Protein AF-A0A1W2BW85-F1 (afdb_monomer_lite)

Organism: NCBI:txid1122930

Sequence (122 aa):
MIEIHTAAFLSLKRWHIQTEMECIVMSVTLGEKIRTLRIKNGYTQNAVALRLCVSKQAVSKWENDHSYPDIFLLPRLAKLLSITLDDLLSEAGFSEESGSSHTAVSECAEHYGLGGDSHDII

Foldseek 3Di:
DPDPVVVVVVVVVVVVPDPPPVPDPPQQDLLCLLVVLCVVVVHDLVRLCVQLVHDSVVNVCSNVVVDHDDPVSLCVSCVVSVHHSCQSPDSDPDDPDDDDDDDDPDDDDDDDDDDDDDDDDD

Secondary structure (DSSP, 8-state):
--SSHHHHHHHHHHTTS------------HHHHHHHHHHHTT--HHHHHHHHT--HHHHHHHHTTSS---TTTHHHHHHHTTS-HHHHH-SS------------------------------

InterPro domains:
  IPR001387 Cro/C1-type, helix-turn-helix domain [PF01381] (34-88)
  IPR001387 Cro/C1-type, helix-turn-helix domain [PS50943] (34-88)
  IPR001387 Cro/C1-type, helix-turn-helix domain [SM00530] (33-88)
  IPR001387 Cro/C1-type, helix-turn-helix domain [cd00093] (31-88)
  IPR010982 Lambda repressor-like, DNA-binding domain superfamily [G3DSA:1.10.260.40] (23-92)
  IPR010982 Lambda repressor-like, DNA-binding domain superfamily [SSF47413] (26-92)

Structure (mmCIF, N/CA/C/O backbone):
data_AF-A0A1W2BW85-F1
#
_entry.id   AF-A0A1W2BW85-F1
#
loop_
_atom_site.group_PDB
_atom_site.id
_atom_site.type_symbol
_atom_site.label_atom_id
_atom_site.label_alt_id
_atom_site.label_comp_id
_atom_site.label_asym_id
_atom_site.label_entity_id
_atom_site.label_seq_id
_atom_site.pdbx_PDB_ins_code
_atom_site.Cartn_x
_atom_site.Cartn_y
_atom_site.Cartn_z
_atom_site.occupancy
_atom_site.B_iso_or_equiv
_atom_site.auth_seq_id
_atom_site.auth_comp_id
_atom_site.auth_asym_id
_atom_site.auth_atom_id
_atom_site.pdbx_PDB_model_num
ATOM 1 N N . MET A 1 1 ? -12.904 43.374 48.143 1.00 48.44 1 MET A N 1
ATOM 2 C CA . MET A 1 1 ? -13.732 42.323 47.510 1.00 48.44 1 MET A CA 1
ATOM 3 C C . MET A 1 1 ? -13.762 42.589 46.002 1.00 48.44 1 MET A C 1
ATOM 5 O O . MET A 1 1 ? -14.690 43.202 45.512 1.00 48.44 1 MET A O 1
ATOM 9 N N . ILE A 1 2 ? -12.637 42.540 45.280 1.00 45.59 2 ILE A N 1
ATOM 10 C CA . ILE A 1 2 ? -11.995 41.376 44.621 1.00 45.59 2 ILE A CA 1
ATOM 11 C C . ILE A 1 2 ? -12.958 40.446 43.849 1.00 45.59 2 ILE A C 1
ATOM 13 O O . ILE A 1 2 ? -12.792 39.237 43.896 1.00 45.59 2 ILE A O 1
ATOM 17 N N . GLU A 1 3 ? -13.947 40.979 43.124 1.00 55.56 3 GLU A N 1
ATOM 18 C CA . GLU A 1 3 ? -14.714 40.158 42.157 1.00 55.56 3 GLU A CA 1
ATOM 19 C C . GLU A 1 3 ? -14.559 40.575 40.685 1.00 55.56 3 GLU A C 1
ATOM 21 O O . GLU A 1 3 ? -14.903 39.805 39.796 1.00 55.56 3 GLU A O 1
ATOM 26 N N . ILE A 1 4 ? -13.953 41.731 40.384 1.00 51.97 4 ILE A N 1
ATOM 27 C CA . ILE A 1 4 ? -13.816 42.209 38.990 1.00 51.97 4 ILE A CA 1
ATOM 28 C C . ILE A 1 4 ? -12.444 41.885 38.366 1.00 51.97 4 ILE A C 1
ATOM 30 O O . ILE A 1 4 ? -12.289 41.904 37.148 1.00 51.97 4 ILE A O 1
ATOM 34 N N . HIS A 1 5 ? -11.433 41.540 39.174 1.00 47.78 5 HIS A N 1
ATOM 35 C CA . HIS A 1 5 ? -10.077 41.260 38.669 1.00 47.78 5 HIS A CA 1
ATOM 36 C C . HIS A 1 5 ? -9.906 39.821 38.140 1.00 47.78 5 HIS A C 1
ATOM 38 O O . HIS A 1 5 ? -9.006 39.545 37.348 1.00 47.78 5 HIS A O 1
ATOM 44 N N . THR A 1 6 ? -10.780 38.894 38.533 1.00 55.16 6 THR A N 1
ATOM 45 C CA . THR A 1 6 ? -10.730 37.481 38.124 1.00 55.16 6 THR A CA 1
ATOM 46 C C . THR A 1 6 ? -11.308 37.239 36.730 1.00 55.16 6 THR A C 1
ATOM 48 O O . THR A 1 6 ? -10.795 36.381 36.015 1.00 55.16 6 THR A O 1
ATOM 51 N N . ALA A 1 7 ? -12.301 38.016 36.285 1.00 49.62 7 ALA A N 1
ATOM 52 C CA . ALA A 1 7 ? -12.905 37.832 34.960 1.00 49.62 7 ALA A CA 1
ATOM 53 C C . ALA A 1 7 ? -11.943 38.199 33.808 1.00 49.62 7 ALA A C 1
ATOM 55 O O . ALA A 1 7 ? -11.866 37.480 32.812 1.00 49.62 7 ALA A O 1
ATOM 56 N N . ALA A 1 8 ? -11.136 39.255 33.966 1.00 54.53 8 ALA A N 1
ATOM 57 C CA . ALA A 1 8 ? -10.122 39.633 32.975 1.00 54.53 8 ALA A CA 1
ATOM 58 C C . ALA A 1 8 ? -8.943 38.638 32.931 1.00 54.53 8 ALA A C 1
ATOM 60 O O . ALA A 1 8 ? -8.420 38.333 31.859 1.00 54.53 8 ALA A O 1
ATOM 61 N N . PHE A 1 9 ? -8.564 38.067 34.080 1.00 53.78 9 PHE A N 1
ATOM 62 C CA . PHE A 1 9 ? -7.474 37.091 34.176 1.00 53.78 9 PHE A CA 1
ATOM 63 C C . PHE A 1 9 ? -7.864 35.706 33.631 1.00 53.78 9 PHE A C 1
ATOM 65 O O . PHE A 1 9 ? -7.027 35.012 33.056 1.00 53.78 9 PHE A O 1
ATOM 72 N N . LEU A 1 10 ? -9.143 35.325 33.740 1.00 50.19 10 LEU A N 1
ATOM 73 C CA . LEU A 1 10 ? -9.692 34.120 33.107 1.00 50.19 10 LEU A CA 1
ATOM 74 C C . LEU A 1 10 ? -9.865 34.278 31.588 1.00 50.19 10 LEU A C 1
ATOM 76 O O . LEU A 1 10 ? -9.742 33.292 30.867 1.00 50.19 10 LEU A O 1
ATOM 80 N N . SER A 1 11 ? -10.078 35.502 31.092 1.00 52.44 11 SER A N 1
ATOM 81 C CA . SER A 1 11 ? -10.152 35.780 29.650 1.00 52.44 11 SER A CA 1
ATOM 82 C C . SER A 1 11 ? -8.763 35.812 28.994 1.00 52.44 11 SER A C 1
ATOM 84 O O . SER A 1 11 ? -8.565 35.235 27.929 1.00 52.44 11 SER A O 1
ATOM 86 N N . LEU A 1 12 ? -7.751 36.371 29.671 1.00 53.84 12 LEU A N 1
ATOM 87 C CA . LEU A 1 12 ? -6.376 36.415 29.152 1.00 53.84 12 LEU A CA 1
ATOM 88 C C . LEU A 1 12 ? -5.615 35.085 29.298 1.00 53.84 12 LEU A C 1
ATOM 90 O O . LEU A 1 12 ? -4.775 34.776 28.460 1.00 53.84 12 LEU A O 1
ATOM 94 N N . LYS A 1 13 ? -5.936 34.243 30.294 1.00 54.56 13 LYS A N 1
ATOM 95 C CA . LYS A 1 13 ? -5.391 32.871 30.376 1.00 54.56 13 LYS A CA 1
ATOM 96 C C . LYS A 1 13 ? -6.100 31.863 29.471 1.00 54.56 13 LYS A C 1
ATOM 98 O O . LYS A 1 13 ? -5.552 30.790 29.237 1.00 54.56 13 LYS A O 1
ATOM 103 N N . ARG A 1 14 ? -7.276 32.196 28.926 1.00 45.81 14 ARG A N 1
ATOM 104 C CA . ARG A 1 14 ? -7.911 31.399 27.863 1.00 45.81 14 ARG A CA 1
ATOM 105 C C . ARG A 1 14 ? -7.178 31.548 26.524 1.00 45.81 14 ARG A C 1
ATOM 107 O O . ARG A 1 14 ? -7.187 30.614 25.739 1.00 45.81 14 ARG A O 1
ATOM 114 N N . TRP A 1 15 ? -6.485 32.667 26.311 1.00 49.91 15 TRP A N 1
ATOM 115 C CA . TRP A 1 15 ? -5.687 32.947 25.110 1.00 49.91 15 TRP A CA 1
ATOM 116 C C . TRP A 1 15 ? -4.272 32.350 25.117 1.00 49.91 15 TRP A C 1
ATOM 118 O O . TRP A 1 15 ? -3.517 32.571 24.177 1.00 49.91 15 TRP A O 1
ATOM 128 N N . HIS A 1 16 ? -3.895 31.603 26.161 1.00 48.62 16 HIS A N 1
ATOM 129 C CA . HIS A 1 16 ? -2.526 31.101 26.324 1.00 48.62 16 HIS A CA 1
ATOM 130 C C . HIS A 1 16 ? -2.396 29.571 26.312 1.00 48.62 16 HIS A C 1
ATOM 132 O O . HIS A 1 16 ? -1.329 29.052 26.637 1.00 48.62 16 HIS A O 1
ATOM 138 N N . ILE A 1 17 ? -3.458 28.843 25.947 1.00 54.62 17 ILE A N 1
ATOM 139 C CA . ILE A 1 17 ? -3.399 27.395 25.716 1.00 54.62 17 ILE A CA 1
ATOM 140 C C . ILE A 1 17 ? -4.037 27.103 24.356 1.00 54.62 17 ILE A C 1
ATOM 142 O O . ILE A 1 17 ? -5.256 27.090 24.206 1.00 54.62 17 ILE A O 1
ATOM 146 N N . GLN A 1 18 ? -3.133 26.886 23.403 1.00 46.53 18 GLN A N 1
ATOM 147 C CA . GLN A 1 18 ? -3.302 26.376 22.046 1.00 46.53 18 GLN A CA 1
ATOM 148 C C . GLN A 1 18 ? -3.950 27.290 20.994 1.00 46.53 18 GLN A C 1
ATOM 150 O O . GLN A 1 18 ? -4.909 26.946 20.308 1.00 46.53 18 GLN A O 1
ATOM 155 N N . THR A 1 19 ? -3.267 28.407 20.744 1.00 57.91 19 THR A N 1
ATOM 156 C CA . THR A 1 19 ? -2.825 28.721 19.377 1.00 57.91 19 THR A CA 1
ATOM 157 C C . THR A 1 19 ? -2.047 27.520 18.838 1.00 57.91 19 THR A C 1
ATOM 159 O O . THR A 1 19 ? -0.888 27.354 19.185 1.00 57.91 19 THR A O 1
ATOM 162 N N . GLU A 1 20 ? -2.730 26.646 18.101 1.00 59.31 20 GLU A N 1
ATOM 163 C CA . GLU A 1 20 ? -2.200 25.720 17.084 1.00 59.31 20 GLU A CA 1
ATOM 164 C C . GLU A 1 20 ? -3.397 24.944 16.494 1.00 59.31 20 GLU A C 1
ATOM 166 O O . GLU A 1 20 ? -3.445 23.721 16.452 1.00 59.31 20 GLU A O 1
ATOM 171 N N . MET A 1 21 ? -4.409 25.676 16.009 1.00 52.50 21 MET A N 1
ATOM 172 C CA . MET A 1 21 ? -5.349 25.144 15.006 1.00 52.50 21 MET A CA 1
ATOM 173 C C . MET A 1 21 ? -4.731 25.185 13.601 1.00 52.50 21 MET A C 1
ATOM 175 O O . MET A 1 21 ? -5.431 25.314 12.604 1.00 52.50 21 MET A O 1
ATOM 179 N N . GLU A 1 22 ? -3.414 25.029 13.513 1.00 55.47 22 GLU A N 1
ATOM 180 C CA . GLU A 1 22 ? -2.783 24.471 12.329 1.00 55.47 22 GLU A CA 1
ATOM 181 C C . GLU A 1 22 ? -2.645 22.964 12.557 1.00 55.47 22 GLU A C 1
ATOM 183 O O . GLU A 1 22 ? -1.547 22.414 12.602 1.00 55.47 22 GLU A O 1
ATOM 188 N N . CYS A 1 23 ? -3.772 22.257 12.702 1.00 47.66 23 CYS A N 1
ATOM 189 C CA . CYS A 1 23 ? -3.762 20.836 12.375 1.00 47.66 23 CYS A CA 1
ATOM 190 C C . CYS A 1 23 ? -3.590 20.736 10.859 1.00 47.66 23 CYS A C 1
ATOM 192 O O . CYS A 1 23 ? -4.560 20.689 10.111 1.00 47.66 23 CYS A O 1
ATOM 194 N N . ILE A 1 24 ? -2.326 20.814 10.443 1.00 53.69 24 ILE A N 1
ATOM 195 C CA . ILE A 1 24 ? -1.689 20.039 9.388 1.00 53.69 24 ILE A CA 1
ATOM 196 C C . ILE A 1 24 ? -2.718 19.438 8.426 1.00 53.69 24 ILE A C 1
ATOM 198 O O . ILE A 1 24 ? -3.271 18.365 8.668 1.00 53.69 24 ILE A O 1
ATOM 202 N N . VAL A 1 25 ? -2.933 20.109 7.299 1.00 54.88 25 VAL A N 1
ATOM 203 C CA . VAL A 1 25 ? -3.366 19.446 6.068 1.00 54.88 25 VAL A CA 1
ATOM 204 C C . VAL A 1 25 ? -2.280 18.435 5.690 1.00 54.88 25 VAL A C 1
ATOM 206 O O . VAL A 1 25 ? -1.375 18.724 4.915 1.00 54.88 25 VAL A O 1
ATOM 209 N N . MET A 1 26 ? -2.313 17.258 6.315 1.00 57.59 26 MET A N 1
ATOM 210 C CA . MET A 1 26 ? -1.494 16.122 5.918 1.00 57.59 26 MET A CA 1
ATOM 211 C C . MET A 1 26 ? -2.215 15.512 4.723 1.00 57.59 26 MET A C 1
ATOM 213 O O . MET A 1 26 ? -3.225 14.826 4.892 1.00 57.59 26 MET A O 1
ATOM 217 N N . SER A 1 27 ? -1.753 15.814 3.512 1.00 65.81 27 SER A N 1
ATOM 218 C CA . SER A 1 27 ? -2.228 15.108 2.328 1.00 65.81 27 SER A CA 1
ATOM 219 C C . SER A 1 27 ? -1.881 13.628 2.496 1.00 65.81 27 SER A C 1
ATOM 221 O O . SER A 1 27 ? -0.716 13.240 2.581 1.00 65.81 27 SER A O 1
ATOM 223 N N . VAL A 1 28 ? -2.906 12.788 2.633 1.00 84.69 28 VAL A N 1
ATOM 224 C CA . VAL A 1 28 ? -2.720 11.339 2.736 1.00 84.69 28 VAL A CA 1
ATOM 225 C C . VAL A 1 28 ? -2.290 10.840 1.362 1.00 84.69 28 VAL A C 1
ATOM 227 O O . VAL A 1 28 ? -3.022 11.008 0.387 1.00 84.69 28 VAL A O 1
ATOM 230 N N . THR A 1 29 ? -1.105 10.236 1.271 1.00 93.00 29 THR A N 1
ATOM 231 C CA . THR A 1 29 ? -0.629 9.659 0.010 1.00 93.00 29 THR A CA 1
ATOM 232 C C . THR A 1 29 ? -1.457 8.434 -0.369 1.00 93.00 29 THR A C 1
ATOM 234 O O . THR A 1 29 ? -2.072 7.776 0.479 1.00 93.00 29 THR A O 1
ATOM 237 N N . LEU A 1 30 ? -1.453 8.080 -1.656 1.00 93.88 30 LEU A N 1
ATOM 238 C CA . LEU A 1 30 ? -2.098 6.853 -2.118 1.00 93.88 30 LEU A CA 1
ATOM 239 C C . LEU A 1 30 ? -1.520 5.619 -1.405 1.00 93.88 30 LEU A C 1
ATOM 241 O O . LEU A 1 30 ? -2.281 4.730 -1.019 1.00 93.88 30 LEU A O 1
ATOM 245 N N . GLY A 1 31 ? -0.198 5.565 -1.204 1.00 96.06 31 GLY A N 1
ATOM 246 C CA . GLY A 1 31 ? 0.456 4.466 -0.501 1.00 96.06 31 GLY A CA 1
ATOM 247 C C . GLY A 1 31 ? -0.041 4.305 0.930 1.00 96.06 31 GLY A C 1
ATOM 248 O O . GLY A 1 31 ? -0.423 3.198 1.329 1.00 96.06 31 GLY A O 1
ATOM 249 N N . GLU A 1 32 ? -0.139 5.408 1.672 1.00 94.25 32 GLU A N 1
ATOM 250 C CA . GLU A 1 32 ? -0.659 5.402 3.039 1.00 94.25 32 GLU A CA 1
ATOM 251 C C . GLU A 1 32 ? -2.142 5.001 3.081 1.00 94.25 32 GLU A C 1
ATOM 253 O O . GLU A 1 32 ? -2.562 4.226 3.949 1.00 94.25 32 GLU A O 1
ATOM 258 N N . LYS A 1 33 ? -2.937 5.429 2.090 1.00 94.44 33 LYS A N 1
ATOM 259 C CA . LYS A 1 33 ? -4.348 5.032 1.950 1.00 94.44 33 LYS A CA 1
ATOM 260 C C . LYS A 1 33 ? -4.495 3.529 1.711 1.00 94.44 33 LYS A C 1
ATOM 262 O O . LYS A 1 33 ? -5.276 2.870 2.403 1.00 94.44 33 LYS A O 1
ATOM 267 N N . ILE A 1 34 ? -3.704 2.963 0.793 1.00 96.50 34 ILE A N 1
ATOM 268 C CA . ILE A 1 34 ? -3.663 1.517 0.519 1.00 96.50 34 ILE A CA 1
ATOM 269 C C . ILE A 1 34 ? -3.281 0.753 1.788 1.00 96.50 34 ILE A C 1
ATOM 271 O O . ILE A 1 34 ? -3.957 -0.212 2.155 1.00 96.50 34 ILE A O 1
ATOM 275 N N . ARG A 1 35 ? -2.231 1.196 2.489 1.00 97.00 35 ARG A N 1
ATOM 276 C CA . ARG A 1 35 ? -1.755 0.575 3.731 1.00 97.00 35 ARG A CA 1
ATOM 277 C C . ARG A 1 35 ? -2.832 0.576 4.810 1.00 97.00 35 ARG A C 1
ATOM 279 O O . ARG A 1 35 ? -3.110 -0.471 5.400 1.00 97.00 35 ARG A O 1
ATOM 286 N N . THR A 1 36 ? -3.453 1.729 5.034 1.00 95.25 36 THR A N 1
ATOM 287 C CA . THR A 1 36 ? -4.496 1.929 6.046 1.00 95.25 36 THR A CA 1
ATOM 288 C C . THR A 1 36 ? -5.699 1.034 5.775 1.00 95.25 36 THR A C 1
ATOM 290 O O . THR A 1 36 ? -6.117 0.269 6.647 1.00 95.25 36 THR A O 1
ATOM 293 N N . LEU A 1 37 ? -6.215 1.046 4.544 1.00 95.81 37 LEU A N 1
ATOM 294 C CA . LEU A 1 37 ? -7.345 0.205 4.147 1.00 95.81 37 LEU A CA 1
ATOM 295 C C . LEU A 1 37 ? -7.009 -1.284 4.197 1.00 95.81 37 LEU A C 1
ATOM 297 O O . LEU A 1 37 ? -7.849 -2.093 4.595 1.00 95.81 37 LEU A O 1
ATOM 301 N N . ARG A 1 38 ? -5.785 -1.671 3.822 1.00 97.62 38 ARG A N 1
ATOM 302 C CA . ARG A 1 38 ? -5.337 -3.062 3.911 1.00 97.62 38 ARG A CA 1
ATOM 303 C C . ARG A 1 38 ? -5.384 -3.556 5.357 1.00 97.62 38 ARG A C 1
ATOM 305 O O . ARG A 1 38 ? -5.884 -4.653 5.603 1.00 97.62 38 ARG A O 1
ATOM 312 N N . ILE A 1 39 ? -4.868 -2.759 6.295 1.00 96.75 39 ILE A N 1
ATOM 313 C CA . ILE A 1 39 ? -4.862 -3.087 7.727 1.00 96.75 39 ILE A CA 1
ATOM 314 C C . ILE A 1 39 ? -6.291 -3.109 8.280 1.00 96.75 39 ILE A C 1
ATOM 316 O O . ILE A 1 39 ? -6.643 -4.065 8.966 1.00 96.75 39 ILE A O 1
ATOM 320 N N . LYS A 1 40 ? -7.133 -2.127 7.921 1.00 95.38 40 LYS A N 1
ATOM 321 C CA . LYS A 1 40 ? -8.556 -2.075 8.310 1.00 95.38 40 LYS A CA 1
ATOM 322 C C . LYS A 1 40 ? -9.319 -3.333 7.878 1.00 95.38 40 LYS A C 1
ATOM 324 O O . LYS A 1 40 ? -10.143 -3.835 8.631 1.00 95.38 40 LYS A O 1
ATOM 329 N N . ASN A 1 41 ? -9.000 -3.872 6.702 1.00 95.00 41 ASN A N 1
ATOM 330 C CA . ASN A 1 41 ? -9.583 -5.113 6.187 1.00 95.00 41 ASN A CA 1
ATOM 331 C C . ASN A 1 41 ? -8.877 -6.398 6.683 1.00 95.00 41 ASN A C 1
ATOM 333 O O . ASN A 1 41 ? -9.213 -7.494 6.235 1.00 95.00 41 ASN A O 1
ATOM 337 N N . GLY A 1 42 ? -7.882 -6.301 7.573 1.00 96.81 42 GLY A N 1
ATOM 338 C CA . GLY A 1 42 ? -7.188 -7.462 8.145 1.00 96.81 42 GLY A CA 1
ATOM 339 C C . GLY A 1 42 ? -6.279 -8.217 7.168 1.00 96.81 42 GLY A C 1
ATOM 340 O O . GLY A 1 42 ? -5.923 -9.370 7.416 1.00 96.81 42 GLY A O 1
ATOM 341 N N . TYR A 1 43 ? -5.884 -7.604 6.049 1.00 97.75 43 TYR A N 1
ATOM 342 C CA . TYR A 1 43 ? -5.039 -8.261 5.054 1.00 97.75 43 TYR A CA 1
ATOM 343 C C . TYR A 1 43 ? -3.550 -8.064 5.330 1.00 97.75 43 TYR A C 1
ATOM 345 O O . TYR A 1 43 ? -3.083 -6.981 5.684 1.00 97.75 43 TYR A O 1
ATOM 353 N N . THR A 1 44 ? -2.755 -9.101 5.070 1.00 98.38 44 THR A N 1
ATOM 354 C CA . THR A 1 44 ? -1.296 -8.963 4.958 1.00 98.38 44 THR A CA 1
ATOM 355 C C . THR A 1 44 ? -0.918 -8.473 3.558 1.00 98.38 44 THR A C 1
ATOM 357 O O . THR A 1 44 ? -1.665 -8.677 2.600 1.00 98.38 44 THR A O 1
ATOM 360 N N . GLN A 1 45 ? 0.268 -7.875 3.395 1.00 98.44 45 GLN A N 1
ATOM 361 C CA . GLN A 1 45 ? 0.778 -7.505 2.062 1.00 98.44 45 GLN A CA 1
ATOM 362 C C . GLN A 1 45 ? 0.836 -8.713 1.112 1.00 98.44 45 GLN A C 1
ATOM 364 O O . GLN A 1 45 ? 0.545 -8.590 -0.073 1.00 98.44 45 GLN A O 1
ATOM 369 N N . ASN A 1 46 ? 1.165 -9.899 1.640 1.00 98.44 46 ASN A N 1
ATOM 370 C CA . ASN A 1 46 ? 1.190 -11.136 0.860 1.00 98.44 46 ASN A CA 1
ATOM 371 C C . ASN A 1 46 ? -0.215 -11.555 0.400 1.00 98.44 46 ASN A C 1
ATOM 373 O O . ASN A 1 46 ? -0.384 -11.990 -0.733 1.00 98.44 46 ASN A O 1
ATOM 377 N N . ALA A 1 47 ? -1.231 -11.391 1.253 1.00 98.19 4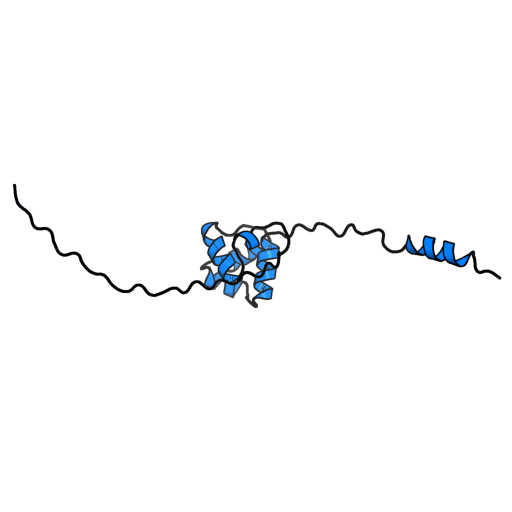7 ALA A N 1
ATOM 378 C CA . ALA A 1 47 ? -2.613 -11.704 0.898 1.00 98.19 47 ALA A CA 1
ATOM 379 C C . ALA A 1 47 ? -3.135 -10.803 -0.234 1.00 98.19 47 ALA A C 1
ATOM 381 O O . ALA A 1 47 ? -3.770 -11.299 -1.163 1.00 98.19 47 ALA A O 1
ATOM 382 N N . VAL A 1 48 ? -2.828 -9.501 -0.194 1.00 98.19 48 VAL A N 1
ATOM 383 C CA . VAL A 1 48 ? -3.162 -8.566 -1.284 1.00 98.19 48 VAL A CA 1
ATOM 384 C C . VAL A 1 48 ? -2.434 -8.945 -2.572 1.00 98.19 48 VAL A C 1
ATOM 386 O O . VAL A 1 48 ? -3.058 -9.025 -3.627 1.00 98.19 48 VAL A O 1
ATOM 389 N N . ALA A 1 49 ? -1.137 -9.244 -2.474 1.00 98.25 49 ALA A N 1
ATOM 390 C CA . ALA A 1 49 ? -0.313 -9.626 -3.614 1.00 98.25 49 ALA A CA 1
ATOM 391 C C . ALA A 1 49 ? -0.865 -10.861 -4.345 1.00 98.25 49 ALA A C 1
ATOM 393 O O . ALA A 1 49 ? -1.025 -10.837 -5.564 1.00 98.25 49 ALA A O 1
ATOM 394 N N . LEU A 1 50 ? -1.246 -11.899 -3.592 1.00 98.00 50 LEU A N 1
ATOM 395 C CA . LEU A 1 50 ? -1.844 -13.119 -4.140 1.00 98.00 50 LEU A CA 1
ATOM 396 C C . LEU A 1 50 ? -3.176 -12.852 -4.851 1.00 98.00 50 LEU A C 1
ATOM 398 O O . LEU A 1 50 ? -3.409 -13.386 -5.930 1.00 98.00 50 LEU A O 1
ATOM 402 N N . ARG A 1 51 ? -4.041 -12.006 -4.280 1.00 97.38 51 ARG A N 1
ATOM 403 C CA . ARG A 1 51 ? -5.361 -11.699 -4.862 1.00 97.38 51 ARG A CA 1
ATOM 404 C C . ARG A 1 51 ? -5.290 -10.828 -6.113 1.00 97.38 51 ARG A C 1
ATOM 406 O O . ARG A 1 51 ? -6.184 -10.901 -6.949 1.00 97.38 51 ARG A O 1
ATOM 413 N N . LEU A 1 52 ? -4.251 -10.004 -6.232 1.00 97.31 52 LEU A N 1
ATOM 414 C CA . LEU A 1 52 ? -4.027 -9.133 -7.389 1.00 97.31 52 LEU A CA 1
ATOM 415 C C . LEU A 1 52 ? -3.034 -9.718 -8.402 1.00 97.31 52 LEU A C 1
ATOM 417 O O . LEU A 1 52 ? -2.750 -9.064 -9.401 1.00 97.31 52 LEU A O 1
ATOM 421 N N . CYS A 1 53 ? -2.534 -10.937 -8.172 1.00 97.38 53 CYS A N 1
ATOM 422 C CA . CYS A 1 53 ? -1.533 -11.603 -9.008 1.00 97.38 53 CYS A CA 1
ATOM 423 C C . CYS A 1 53 ? -0.261 -10.759 -9.219 1.00 97.38 53 CYS A C 1
ATOM 425 O O . CYS A 1 53 ? 0.283 -10.694 -10.320 1.00 97.38 53 CYS A O 1
ATOM 427 N N . VAL A 1 54 ? 0.222 -10.116 -8.154 1.00 97.94 54 VAL A N 1
ATOM 428 C CA . VAL A 1 54 ? 1.464 -9.326 -8.148 1.00 97.94 54 VAL A CA 1
ATOM 429 C C . VAL A 1 54 ? 2.440 -9.854 -7.101 1.00 97.94 54 VAL A C 1
ATOM 431 O O . VAL A 1 54 ? 2.099 -10.690 -6.267 1.00 97.94 54 VAL A O 1
ATOM 434 N N . SER A 1 55 ? 3.679 -9.361 -7.108 1.00 98.44 55 SER A N 1
ATOM 435 C CA . SER A 1 55 ? 4.640 -9.701 -6.059 1.00 98.44 55 SER A CA 1
ATOM 436 C C . SER A 1 55 ? 4.340 -8.944 -4.757 1.00 98.44 55 SER A C 1
ATOM 438 O O . SER A 1 55 ? 3.909 -7.790 -4.768 1.00 98.44 55 SER A O 1
ATOM 440 N N . LYS A 1 56 ? 4.649 -9.550 -3.602 1.00 98.25 56 LYS A N 1
ATOM 441 C CA . LYS A 1 56 ? 4.597 -8.861 -2.295 1.00 98.25 56 LYS A CA 1
ATOM 442 C C . LYS A 1 56 ? 5.442 -7.580 -2.289 1.00 98.25 56 LYS A C 1
ATOM 444 O O . LYS A 1 56 ? 5.081 -6.598 -1.646 1.00 98.25 56 LYS A O 1
ATOM 449 N N . GLN A 1 57 ? 6.565 -7.586 -3.011 1.00 98.25 57 GLN A N 1
ATOM 450 C CA . GLN A 1 57 ? 7.439 -6.423 -3.134 1.00 98.25 57 GLN A CA 1
ATOM 451 C C . GLN A 1 57 ? 6.751 -5.263 -3.865 1.00 98.25 57 GLN A C 1
ATOM 453 O O . GLN A 1 57 ? 6.964 -4.122 -3.470 1.00 98.25 57 GLN A O 1
ATOM 458 N N . ALA A 1 58 ? 5.912 -5.533 -4.873 1.00 98.31 58 ALA A N 1
ATOM 459 C CA . ALA A 1 58 ? 5.120 -4.498 -5.538 1.00 98.31 58 ALA A CA 1
ATOM 460 C C . ALA A 1 58 ? 4.174 -3.809 -4.545 1.00 98.31 58 ALA A C 1
ATOM 462 O O . ALA A 1 58 ? 4.231 -2.593 -4.405 1.00 98.31 58 ALA A O 1
ATOM 463 N N . VAL A 1 59 ? 3.416 -4.587 -3.762 1.00 98.31 59 VAL A N 1
ATOM 464 C CA . VAL A 1 59 ? 2.526 -4.052 -2.713 1.00 98.31 59 VAL A CA 1
ATOM 465 C C . VAL A 1 59 ? 3.300 -3.214 -1.692 1.00 98.31 59 VAL A C 1
ATOM 467 O O . VAL A 1 59 ? 2.876 -2.119 -1.343 1.00 98.31 59 VAL A O 1
ATOM 470 N N . SER A 1 60 ? 4.474 -3.683 -1.258 1.00 98.50 60 SER A N 1
ATOM 471 C CA . SER A 1 60 ? 5.343 -2.908 -0.363 1.00 98.50 60 SER A CA 1
ATOM 472 C C . SER A 1 60 ? 5.805 -1.591 -0.994 1.00 98.50 60 SER A C 1
ATOM 474 O O . SER A 1 60 ? 5.815 -0.561 -0.328 1.00 98.50 60 SER A O 1
ATOM 476 N N . LYS A 1 61 ? 6.171 -1.586 -2.281 1.00 98.50 61 LYS A N 1
ATOM 477 C CA . LYS A 1 61 ? 6.556 -0.350 -2.973 1.00 98.50 61 LYS A CA 1
ATOM 478 C C . LYS A 1 61 ? 5.386 0.625 -3.095 1.00 98.50 61 LYS A C 1
ATOM 480 O O . LYS A 1 61 ? 5.619 1.813 -2.923 1.00 98.50 61 LYS A O 1
ATOM 485 N N . TRP A 1 62 ? 4.169 0.140 -3.348 1.00 98.12 62 TRP A N 1
ATOM 486 C CA . TRP A 1 62 ? 2.964 0.978 -3.381 1.00 98.12 62 TRP A CA 1
ATOM 487 C C . TRP A 1 62 ? 2.694 1.628 -2.027 1.00 98.12 62 TRP A C 1
ATOM 489 O O . TRP A 1 62 ? 2.526 2.833 -1.958 1.00 98.12 62 TRP A O 1
ATOM 499 N N . GLU A 1 63 ? 2.733 0.850 -0.944 1.00 97.69 63 GLU A N 1
ATOM 500 C CA . GLU A 1 63 ? 2.471 1.340 0.421 1.00 97.69 63 GLU A CA 1
ATOM 501 C C . GLU A 1 63 ? 3.533 2.300 0.971 1.00 97.69 63 GLU A C 1
ATOM 503 O O . GLU A 1 63 ? 3.312 2.912 2.009 1.00 97.69 63 GLU A O 1
ATOM 508 N N . ASN A 1 64 ? 4.691 2.397 0.317 1.00 96.75 64 ASN A N 1
ATOM 509 C CA . ASN A 1 64 ? 5.770 3.313 0.685 1.00 96.75 64 ASN A CA 1
ATOM 510 C C . ASN A 1 64 ? 6.034 4.353 -0.422 1.00 96.75 64 ASN A C 1
ATOM 512 O O . ASN A 1 64 ? 7.140 4.879 -0.496 1.00 96.75 64 ASN A O 1
ATOM 516 N N . ASP A 1 65 ? 5.073 4.569 -1.329 1.00 96.44 65 ASP A N 1
ATOM 517 C CA . ASP A 1 65 ? 5.126 5.566 -2.410 1.00 96.44 65 ASP A CA 1
ATOM 518 C C . ASP A 1 65 ? 6.349 5.456 -3.355 1.00 96.44 65 ASP A C 1
ATOM 520 O O . ASP A 1 65 ? 6.695 6.385 -4.079 1.00 96.44 65 ASP A O 1
ATOM 524 N N . HIS A 1 66 ? 7.000 4.290 -3.413 1.00 97.62 66 HIS A N 1
ATOM 525 C CA . HIS A 1 66 ? 8.132 4.032 -4.314 1.00 97.62 66 HIS A CA 1
ATOM 526 C C . HIS A 1 66 ? 7.697 3.697 -5.749 1.00 97.62 66 HIS A C 1
ATOM 528 O O . HIS A 1 66 ? 8.516 3.689 -6.668 1.00 97.62 66 HIS A O 1
ATOM 534 N N . SER A 1 67 ? 6.435 3.317 -5.939 1.00 97.38 67 SER A N 1
ATOM 535 C CA . SER A 1 67 ? 5.827 3.059 -7.247 1.00 97.38 67 SER A CA 1
ATOM 536 C C . SER A 1 67 ? 4.311 3.094 -7.120 1.00 97.38 67 SER A C 1
ATOM 538 O O . SER A 1 67 ? 3.794 2.951 -6.016 1.00 97.38 67 SER A O 1
ATOM 540 N N . TYR A 1 68 ? 3.608 3.164 -8.244 1.00 96.38 68 TYR A N 1
ATOM 541 C CA . TYR A 1 68 ? 2.148 3.125 -8.280 1.00 96.38 68 TYR A CA 1
ATOM 542 C C . TYR A 1 68 ? 1.636 1.765 -8.779 1.00 96.38 68 TYR A C 1
ATOM 544 O O . TYR A 1 68 ? 2.346 1.084 -9.532 1.00 96.38 68 TYR A O 1
ATOM 552 N N . PRO A 1 69 ? 0.431 1.330 -8.364 1.00 96.12 69 PRO A N 1
ATOM 553 C CA . PRO A 1 69 ? -0.241 0.208 -9.005 1.00 96.12 69 PRO A CA 1
ATOM 554 C C . PRO A 1 69 ? -0.514 0.522 -10.477 1.00 96.12 69 PRO A C 1
ATOM 556 O O . PRO A 1 69 ? -0.787 1.667 -10.833 1.00 96.12 69 PRO A O 1
ATOM 559 N N . ASP A 1 70 ? -0.470 -0.502 -11.326 1.00 95.94 70 ASP A N 1
ATOM 560 C CA . ASP A 1 70 ? -0.892 -0.377 -12.722 1.00 95.94 70 ASP A CA 1
ATOM 561 C C . ASP A 1 70 ? -2.353 0.107 -12.791 1.00 95.94 70 ASP A C 1
ATOM 563 O O . ASP A 1 70 ? -3.191 -0.327 -11.994 1.00 95.94 70 ASP A O 1
ATOM 567 N N . ILE A 1 71 ? -2.671 0.976 -13.754 1.00 95.88 71 ILE A N 1
ATOM 568 C CA . ILE A 1 71 ? -4.022 1.507 -13.966 1.00 95.88 71 ILE A CA 1
ATOM 569 C C . ILE A 1 71 ? -5.079 0.398 -14.090 1.00 95.88 71 ILE A C 1
ATOM 571 O O . ILE A 1 71 ? -6.182 0.533 -13.562 1.00 95.88 71 ILE A O 1
ATOM 575 N N . PHE A 1 72 ? -4.733 -0.743 -14.694 1.00 96.00 72 PHE A N 1
ATOM 576 C CA . PHE A 1 72 ? -5.628 -1.895 -14.832 1.00 96.00 72 PHE A CA 1
ATOM 577 C C . PHE A 1 72 ? -5.845 -2.660 -13.515 1.00 96.00 72 PHE A C 1
ATOM 579 O O . PHE A 1 72 ? -6.815 -3.413 -13.384 1.00 96.00 72 PHE A O 1
ATOM 586 N N . LEU A 1 73 ? -4.965 -2.478 -12.525 1.00 96.69 73 LEU A N 1
ATOM 587 C CA . LEU A 1 73 ? -5.097 -3.072 -11.194 1.00 96.69 73 LEU A CA 1
ATOM 588 C C . LEU A 1 73 ? -5.926 -2.210 -10.244 1.00 96.69 73 LEU A C 1
ATOM 590 O O . LEU A 1 73 ? -6.501 -2.763 -9.304 1.00 96.69 73 LEU A O 1
ATOM 594 N N . LEU A 1 74 ? -6.037 -0.900 -10.484 1.00 96.62 74 LEU A N 1
ATOM 595 C CA . LEU A 1 74 ? -6.739 0.017 -9.582 1.00 96.62 74 LEU A CA 1
ATOM 596 C C . LEU A 1 74 ? -8.198 -0.390 -9.298 1.00 96.62 74 LEU A C 1
ATOM 598 O O . LEU A 1 74 ? -8.554 -0.449 -8.120 1.00 96.62 74 LEU A O 1
ATOM 602 N N . PRO A 1 75 ? -9.034 -0.780 -10.287 1.00 96.69 75 PRO A N 1
ATOM 603 C CA . PRO A 1 75 ? -10.408 -1.205 -10.002 1.00 96.69 75 PRO A CA 1
ATOM 604 C C . PRO A 1 75 ? -10.472 -2.466 -9.129 1.00 96.69 75 PRO A C 1
ATOM 606 O O . PRO A 1 75 ? -11.337 -2.604 -8.263 1.00 96.69 75 PRO A O 1
ATOM 609 N N . ARG A 1 76 ? -9.532 -3.400 -9.331 1.00 97.44 76 ARG A N 1
ATOM 610 C CA . ARG A 1 76 ? -9.448 -4.639 -8.542 1.00 97.44 76 ARG A CA 1
ATOM 611 C C . ARG A 1 76 ? -8.967 -4.358 -7.124 1.00 97.44 76 ARG A C 1
ATOM 613 O O . ARG A 1 76 ? -9.475 -4.965 -6.186 1.00 97.44 76 ARG A O 1
ATOM 620 N N . LEU A 1 77 ? -8.013 -3.441 -6.974 1.00 97.75 77 LEU A N 1
ATOM 621 C CA . LEU A 1 77 ? -7.500 -2.994 -5.686 1.00 97.75 77 LEU A CA 1
ATOM 622 C C . LEU A 1 77 ? -8.591 -2.282 -4.875 1.00 97.75 77 LEU A C 1
ATOM 624 O O . LEU A 1 77 ? -8.794 -2.639 -3.719 1.00 97.75 77 LEU A O 1
ATOM 628 N N . ALA A 1 78 ? -9.342 -1.362 -5.486 1.00 97.12 78 ALA A N 1
ATOM 629 C CA . ALA A 1 78 ? -10.471 -0.686 -4.842 1.00 97.12 78 ALA A CA 1
ATOM 630 C C . ALA A 1 78 ? -11.532 -1.691 -4.359 1.00 97.12 78 ALA A C 1
ATOM 632 O O . ALA A 1 78 ? -11.879 -1.716 -3.177 1.00 97.12 78 ALA A O 1
ATOM 633 N N . LYS A 1 79 ? -11.938 -2.624 -5.236 1.00 97.12 79 LYS A N 1
ATOM 634 C CA . LYS A 1 79 ? -12.876 -3.703 -4.888 1.00 97.12 79 LYS A CA 1
ATOM 635 C C . LYS A 1 79 ? -12.361 -4.590 -3.753 1.00 97.12 79 LYS A C 1
ATOM 637 O O . LYS A 1 79 ? -13.129 -4.970 -2.876 1.00 97.12 79 LYS A O 1
ATOM 642 N N . LEU A 1 80 ? -11.071 -4.928 -3.758 1.00 97.06 80 LEU A N 1
ATOM 643 C CA . LEU A 1 80 ? -10.444 -5.730 -2.705 1.00 97.06 80 LEU A CA 1
ATOM 644 C C . LEU A 1 80 ? -10.450 -5.015 -1.346 1.00 97.06 80 LEU A C 1
ATOM 646 O O . LEU A 1 80 ? -10.568 -5.673 -0.313 1.00 97.06 80 LEU A O 1
ATOM 650 N N . LEU A 1 81 ? -10.299 -3.692 -1.354 1.00 96.38 81 LEU A N 1
ATOM 651 C CA . LEU A 1 81 ? -10.284 -2.845 -0.163 1.00 96.38 81 LEU A CA 1
ATOM 652 C C . LEU A 1 81 ? -11.684 -2.376 0.270 1.00 96.38 81 LEU A C 1
ATOM 654 O O . LEU A 1 81 ? -11.786 -1.656 1.263 1.00 96.38 81 LEU A O 1
ATOM 658 N N . SER A 1 82 ? -12.737 -2.825 -0.422 1.00 95.38 82 SER A N 1
ATOM 659 C CA . SER A 1 82 ? -14.144 -2.502 -0.148 1.00 95.38 82 SER A CA 1
ATOM 660 C C . SER A 1 82 ? -14.469 -1.006 -0.244 1.00 95.38 82 SER A C 1
ATOM 662 O O . SER A 1 82 ? -15.234 -0.488 0.566 1.00 95.38 82 SER A O 1
ATOM 664 N N . ILE A 1 83 ? -13.885 -0.313 -1.225 1.00 94.38 83 ILE A N 1
ATOM 665 C CA . ILE A 1 83 ? -14.142 1.106 -1.513 1.00 94.38 83 ILE A CA 1
ATOM 666 C C . ILE A 1 83 ? -14.330 1.335 -3.018 1.00 94.38 83 ILE A C 1
ATOM 668 O O . ILE A 1 83 ? -14.027 0.451 -3.828 1.00 94.38 83 ILE A O 1
ATOM 672 N N . THR A 1 84 ? -14.816 2.514 -3.405 1.00 96.31 84 THR A N 1
ATOM 673 C CA . THR A 1 84 ? -14.874 2.896 -4.822 1.00 96.31 84 THR A CA 1
ATOM 674 C C . THR A 1 84 ? -13.487 3.272 -5.353 1.00 96.31 84 THR A C 1
ATOM 676 O O . THR A 1 84 ? -12.544 3.509 -4.593 1.00 96.31 84 THR A O 1
ATOM 679 N N . LEU A 1 85 ? -13.331 3.283 -6.681 1.00 94.38 85 LEU A N 1
ATOM 680 C CA . LEU A 1 85 ? -12.086 3.743 -7.301 1.00 94.38 85 LEU A CA 1
ATOM 681 C C . LEU A 1 85 ? -11.869 5.242 -7.052 1.00 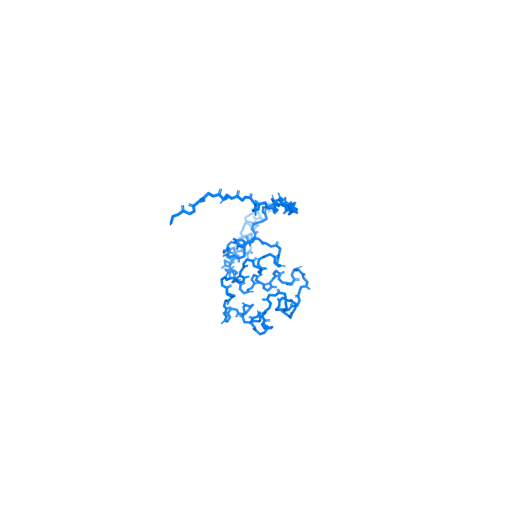94.38 85 LEU A C 1
ATOM 683 O O . LEU A 1 85 ? -10.745 5.654 -6.777 1.00 94.38 85 LEU A O 1
ATOM 687 N N . ASP A 1 86 ? -12.940 6.031 -7.099 1.00 93.06 86 ASP A N 1
ATOM 688 C CA . ASP A 1 86 ? -12.912 7.460 -6.798 1.00 93.06 86 ASP A CA 1
ATOM 689 C C . ASP A 1 86 ? -12.454 7.706 -5.357 1.00 93.06 86 ASP A C 1
ATOM 691 O O . ASP A 1 86 ? -11.534 8.490 -5.128 1.00 93.06 86 ASP A O 1
ATOM 695 N N . ASP A 1 87 ? -12.980 6.943 -4.394 1.00 92.19 87 ASP A N 1
ATOM 696 C CA . ASP A 1 87 ? -12.513 7.001 -3.007 1.00 92.19 87 ASP A CA 1
ATOM 697 C C . ASP A 1 87 ? -11.048 6.606 -2.889 1.00 92.19 87 ASP A C 1
ATOM 699 O O . ASP A 1 87 ? -10.332 7.169 -2.070 1.00 92.19 87 ASP A O 1
ATOM 703 N N . LEU A 1 88 ? -10.568 5.644 -3.680 1.00 92.81 88 LEU A N 1
ATOM 704 C CA . LEU A 1 88 ? -9.165 5.235 -3.633 1.00 92.81 88 LEU A CA 1
ATOM 705 C C . LEU A 1 88 ? -8.242 6.371 -4.096 1.00 92.81 88 LEU A C 1
ATOM 707 O O . LEU A 1 88 ? -7.160 6.529 -3.536 1.00 92.81 88 LEU A O 1
ATOM 711 N N . LEU A 1 89 ? -8.669 7.159 -5.085 1.00 91.81 89 LEU A N 1
ATOM 712 C CA . LEU A 1 89 ? -7.860 8.202 -5.723 1.00 91.81 89 LEU A CA 1
ATOM 713 C C . LEU A 1 89 ? -8.105 9.616 -5.170 1.00 91.81 89 LEU A C 1
ATOM 715 O O . LEU A 1 89 ? -7.312 10.511 -5.447 1.00 91.81 89 LEU A O 1
ATOM 719 N N . SER A 1 90 ? -9.168 9.826 -4.391 1.00 87.00 90 SER A N 1
ATOM 720 C CA . SER A 1 90 ? -9.509 11.133 -3.823 1.00 87.00 90 SER A CA 1
ATOM 721 C C . SER A 1 90 ? -8.474 11.621 -2.802 1.00 87.00 90 SER A C 1
ATOM 723 O O . SER A 1 90 ? -8.048 10.865 -1.920 1.00 87.00 90 SER A O 1
ATOM 725 N N . GLU A 1 91 ? -8.121 12.908 -2.895 1.00 74.06 91 GLU A N 1
ATOM 726 C CA . GLU A 1 91 ? -7.248 13.610 -1.942 1.00 74.06 91 GLU A CA 1
ATOM 727 C C . GLU A 1 91 ? -7.964 13.975 -0.633 1.00 74.06 91 GLU A C 1
ATOM 729 O O . GLU A 1 91 ? -7.320 14.156 0.402 1.00 74.06 91 GLU A O 1
ATOM 734 N N . ALA A 1 92 ? -9.299 14.054 -0.651 1.00 63.38 92 ALA A N 1
ATOM 735 C CA . ALA A 1 92 ? -10.081 14.281 0.554 1.00 63.38 92 ALA A CA 1
ATOM 736 C C . ALA A 1 92 ? -10.168 12.975 1.359 1.00 63.38 92 ALA A C 1
ATOM 738 O O . ALA A 1 92 ? -10.476 11.903 0.824 1.00 63.38 92 ALA A O 1
ATOM 739 N N . GLY A 1 93 ? -9.871 13.054 2.660 1.00 59.69 93 GLY A N 1
ATOM 740 C CA . GLY A 1 93 ? -10.085 11.948 3.592 1.00 59.69 93 GLY A CA 1
ATOM 741 C C . GLY A 1 93 ? -11.509 11.402 3.468 1.00 59.69 93 GLY A C 1
ATOM 742 O O . GLY A 1 93 ? -12.434 12.167 3.215 1.00 59.69 93 GLY A O 1
ATOM 743 N N . PHE A 1 94 ? -11.645 10.078 3.600 1.00 57.09 94 PHE A N 1
ATOM 744 C CA . PHE A 1 94 ? -12.871 9.306 3.365 1.00 57.09 94 PHE A CA 1
ATOM 745 C C . PHE A 1 94 ? -14.152 10.068 3.732 1.00 57.09 94 PHE A C 1
ATOM 747 O O . PHE A 1 94 ? -14.448 10.265 4.910 1.00 57.09 94 PHE A O 1
ATOM 754 N N . SER A 1 95 ? -14.922 10.459 2.720 1.00 51.69 95 SER A N 1
ATOM 755 C CA . SER A 1 95 ? -16.308 10.868 2.895 1.00 51.69 95 SER A CA 1
ATOM 756 C C . SER A 1 95 ? -17.136 9.606 3.104 1.00 51.69 95 SER A C 1
ATOM 758 O O . SER A 1 95 ? -17.328 8.824 2.175 1.00 51.69 95 SER A O 1
ATOM 760 N N . GLU A 1 96 ? -17.603 9.369 4.329 1.00 52.25 96 GLU A N 1
ATOM 761 C CA . GLU A 1 96 ? -18.656 8.381 4.547 1.00 52.25 96 GLU A CA 1
ATOM 762 C C . GLU A 1 96 ? -19.962 8.921 3.954 1.00 52.25 96 GLU A C 1
ATOM 764 O O . GLU A 1 96 ? -20.730 9.605 4.625 1.00 52.25 96 GLU A O 1
ATOM 769 N N . GLU A 1 97 ? -20.217 8.608 2.686 1.00 51.34 97 GLU A N 1
ATOM 770 C CA . GLU A 1 97 ? -21.571 8.611 2.144 1.00 51.34 97 GLU A CA 1
ATOM 771 C C . GLU A 1 97 ? -22.045 7.166 1.997 1.00 51.34 97 GLU A C 1
ATOM 773 O O . GLU A 1 97 ? -21.652 6.400 1.118 1.00 51.34 97 GLU A O 1
ATOM 778 N N . SER A 1 98 ? -22.901 6.779 2.936 1.00 62.31 98 SER A N 1
ATOM 779 C CA . SER A 1 98 ? -23.711 5.572 2.895 1.00 62.31 98 SER A CA 1
ATOM 780 C C . SER A 1 98 ? -24.568 5.532 1.624 1.00 62.31 98 SER A C 1
ATOM 782 O O . SER A 1 98 ? -25.532 6.284 1.499 1.00 62.31 98 SER A O 1
ATOM 784 N N . GLY A 1 99 ? -24.247 4.605 0.719 1.00 46.25 99 GLY A N 1
ATOM 785 C CA . GLY A 1 99 ? -24.992 4.339 -0.512 1.00 46.25 99 GLY A CA 1
ATOM 786 C C . GLY A 1 99 ? -24.903 2.869 -0.915 1.00 46.25 99 GLY A C 1
ATOM 787 O O . GLY A 1 99 ? -24.096 2.477 -1.750 1.00 46.25 99 GLY A O 1
ATOM 788 N N . SER A 1 100 ? -25.739 2.044 -0.288 1.00 52.62 100 SER A N 1
ATOM 789 C CA . SER A 1 100 ? -26.017 0.663 -0.688 1.00 52.62 100 SER A CA 1
ATOM 790 C C . SER A 1 100 ? -26.506 0.598 -2.137 1.00 52.62 100 SER A C 1
ATOM 792 O O . SER A 1 100 ? -27.467 1.279 -2.486 1.00 52.62 100 SER A O 1
ATOM 794 N N . SER A 1 101 ? -25.907 -0.268 -2.958 1.00 49.09 101 SER A N 1
ATOM 795 C CA . SER A 1 101 ? -26.588 -0.936 -4.073 1.00 49.09 101 SER A CA 1
ATOM 796 C C . SER A 1 101 ? -25.828 -2.198 -4.467 1.00 49.09 101 SER A C 1
ATOM 798 O O . SER A 1 101 ? -24.859 -2.182 -5.221 1.00 49.09 101 SER A O 1
ATOM 800 N N . HIS A 1 102 ? -26.308 -3.317 -3.930 1.00 50.31 102 HIS A N 1
ATOM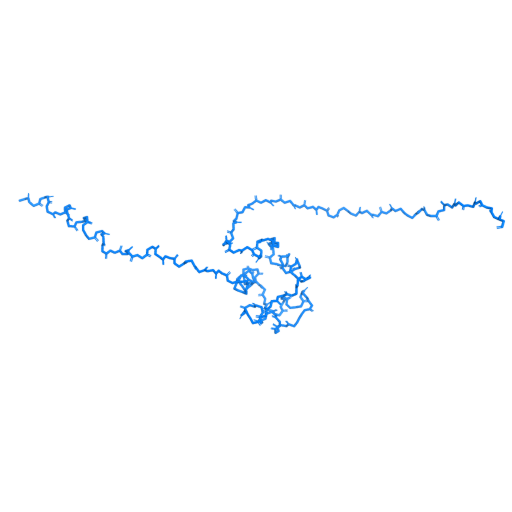 801 C CA . HIS A 1 102 ? -26.157 -4.623 -4.550 1.00 50.31 102 HIS A CA 1
ATOM 802 C C . HIS A 1 102 ? -26.685 -4.559 -5.990 1.00 50.31 102 HIS A C 1
ATOM 804 O O . HIS A 1 102 ? -27.860 -4.259 -6.191 1.00 50.31 102 HIS A O 1
ATOM 810 N N 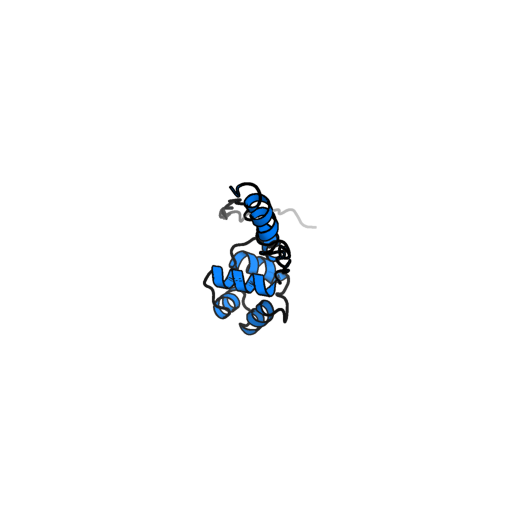. THR A 1 103 ? -25.879 -4.927 -6.981 1.00 41.44 103 THR A N 1
ATOM 811 C CA . THR A 1 103 ? -26.410 -5.441 -8.248 1.00 41.44 103 THR A CA 1
ATOM 812 C C . THR A 1 103 ? -26.152 -6.935 -8.304 1.00 41.44 103 THR A C 1
ATOM 814 O O . THR A 1 103 ? -25.018 -7.407 -8.383 1.00 41.44 103 THR A O 1
ATOM 817 N N . ALA A 1 104 ? -27.253 -7.675 -8.189 1.00 43.38 104 ALA A N 1
ATOM 818 C CA . ALA A 1 104 ? -27.332 -9.090 -8.479 1.00 43.38 104 ALA A CA 1
ATOM 819 C C . ALA A 1 104 ? -26.734 -9.357 -9.865 1.00 43.38 104 ALA A C 1
ATOM 821 O O . ALA A 1 104 ? -27.175 -8.785 -10.862 1.00 43.38 104 ALA A O 1
ATOM 822 N N . VAL A 1 105 ? -25.743 -10.243 -9.931 1.00 47.69 105 VAL A N 1
ATOM 823 C CA . VAL A 1 105 ? -25.407 -10.901 -11.190 1.00 47.69 105 VAL A CA 1
ATOM 824 C C . VAL A 1 105 ? -26.507 -11.938 -11.398 1.00 47.69 105 VAL A C 1
ATOM 826 O O . VAL A 1 105 ? -26.448 -13.028 -10.838 1.00 47.69 105 VAL A O 1
ATOM 829 N N . SER A 1 106 ? -27.566 -11.546 -12.107 1.00 48.38 106 SER A N 1
ATOM 830 C CA . SER A 1 106 ? -28.532 -12.494 -12.653 1.00 48.38 106 SER A CA 1
ATOM 831 C C . SER A 1 106 ? -27.818 -13.286 -13.738 1.00 48.38 106 SER A C 1
ATOM 833 O O . SER A 1 106 ? -27.321 -12.705 -14.703 1.00 48.38 106 SER A O 1
ATOM 835 N N . GLU A 1 107 ? -27.761 -14.601 -13.568 1.00 51.72 107 GLU A N 1
ATOM 836 C CA . GLU A 1 107 ? -27.450 -15.539 -14.638 1.00 51.72 107 GLU A CA 1
ATOM 837 C C . GLU A 1 107 ? -28.360 -15.245 -15.837 1.00 51.72 107 GLU A C 1
ATOM 839 O O . GLU A 1 107 ? -29.583 -15.300 -15.727 1.00 51.72 107 GLU A O 1
ATOM 844 N N . CYS A 1 108 ? -27.769 -14.925 -16.986 1.00 44.06 108 CYS A N 1
ATOM 845 C CA . CYS A 1 108 ? -28.408 -15.117 -18.280 1.00 44.06 108 CYS A CA 1
ATOM 846 C C . CYS A 1 108 ? -27.738 -16.316 -18.953 1.00 44.06 108 CYS A C 1
ATOM 848 O O . CYS A 1 108 ? -26.818 -16.197 -19.761 1.00 44.06 108 CYS A O 1
ATOM 850 N N . ALA A 1 109 ? -28.196 -17.500 -18.557 1.00 49.03 109 ALA A N 1
ATOM 851 C CA . ALA A 1 109 ? -28.187 -18.639 -19.453 1.00 49.03 109 ALA A CA 1
ATOM 852 C C . ALA A 1 109 ? -29.224 -18.399 -20.569 1.00 49.03 109 ALA A C 1
ATOM 854 O O . ALA A 1 109 ? -30.232 -17.737 -20.344 1.00 49.03 109 ALA A O 1
ATOM 855 N N . GLU A 1 110 ? -28.958 -19.009 -21.727 1.00 44.72 110 GLU A N 1
ATOM 856 C CA . GLU A 1 110 ? -29.847 -19.199 -22.886 1.00 44.72 110 GLU A CA 1
ATOM 857 C C . GLU A 1 110 ? -29.877 -18.084 -23.948 1.00 44.72 110 GLU A C 1
ATOM 859 O O . GLU A 1 110 ? -30.587 -17.094 -23.831 1.00 44.72 110 GLU A O 1
ATOM 864 N N . HIS A 1 111 ? -29.164 -18.307 -25.062 1.00 39.91 111 HIS A N 1
ATOM 865 C CA . HIS A 1 111 ? -29.814 -18.636 -26.343 1.00 39.91 111 HIS A CA 1
ATOM 866 C C . HIS A 1 111 ? -28.763 -19.060 -27.392 1.00 39.91 111 HIS A C 1
ATOM 868 O O . HIS A 1 111 ? -28.135 -18.231 -28.048 1.00 39.91 111 HIS A O 1
ATOM 874 N N . TYR A 1 112 ? -28.568 -20.371 -27.5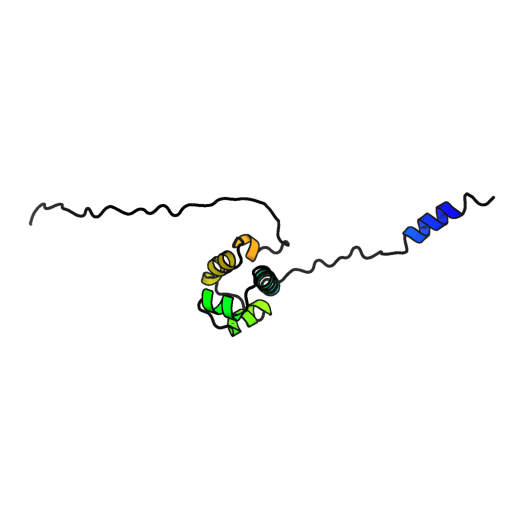68 1.00 45.88 112 TYR A N 1
ATOM 875 C CA . TYR A 1 112 ? -28.008 -20.903 -28.811 1.00 45.88 112 TYR A CA 1
ATOM 876 C C . TYR A 1 112 ? -29.127 -20.904 -29.857 1.00 45.88 112 TYR A C 1
ATOM 878 O O . TYR A 1 112 ? -30.113 -21.617 -29.696 1.00 45.88 112 TYR A O 1
ATOM 886 N N . GLY A 1 113 ? -28.966 -20.114 -30.918 1.00 41.72 113 GLY A N 1
ATOM 887 C CA . GLY A 1 113 ? -29.941 -19.998 -32.001 1.00 41.72 113 GLY A CA 1
ATOM 888 C C . GLY A 1 113 ? -29.318 -19.466 -33.288 1.00 41.72 113 GLY A C 1
ATOM 889 O O . GLY A 1 113 ? -29.750 -18.444 -33.802 1.00 41.72 113 GLY A O 1
ATOM 890 N N . LEU A 1 114 ? -28.279 -20.135 -33.800 1.00 41.78 114 LEU A N 1
ATOM 891 C CA . LEU A 1 114 ? -27.806 -19.950 -35.178 1.00 41.78 114 LEU A CA 1
ATOM 892 C C . LEU A 1 114 ? -28.206 -21.167 -36.021 1.00 41.78 114 LEU A C 1
ATOM 894 O O . LEU A 1 114 ? -27.398 -22.037 -36.326 1.00 41.78 114 LEU A O 1
ATOM 898 N N . GLY A 1 115 ? -29.485 -21.216 -36.373 1.00 39.44 115 GLY A N 1
ATOM 899 C CA . GLY A 1 115 ? -29.967 -21.757 -37.641 1.00 39.44 115 GLY A CA 1
ATOM 900 C C . GLY A 1 115 ? -30.858 -20.666 -38.230 1.00 39.44 115 GLY A C 1
ATOM 901 O O . GLY A 1 115 ? -31.610 -20.046 -37.494 1.00 39.44 115 GLY A O 1
ATOM 902 N N . GLY A 1 116 ? -30.816 -20.292 -39.492 1.00 39.16 116 GLY A N 1
ATOM 903 C CA . GLY A 1 116 ? -30.109 -20.763 -40.664 1.00 39.16 116 GLY A CA 1
ATOM 904 C C . GLY A 1 116 ? -30.751 -19.963 -41.791 1.00 39.16 116 GLY A C 1
ATOM 905 O O . GLY A 1 116 ? -31.975 -19.924 -41.858 1.00 39.16 116 GLY A O 1
ATOM 906 N N . ASP A 1 117 ? -29.959 -19.301 -42.625 1.00 39.09 117 ASP A N 1
ATOM 907 C CA . ASP A 1 117 ? -30.477 -18.709 -43.856 1.00 39.09 117 ASP A CA 1
ATOM 908 C C . ASP A 1 117 ? -29.679 -19.314 -45.008 1.00 39.09 117 ASP A C 1
ATOM 910 O O . ASP A 1 117 ? -28.565 -18.908 -45.337 1.00 39.09 117 ASP A O 1
ATOM 914 N N . SER A 1 118 ? -30.225 -20.418 -45.520 1.00 50.38 118 SER A N 1
ATOM 915 C CA . SER A 1 118 ? -29.942 -20.880 -46.870 1.00 50.38 118 SER A CA 1
ATOM 916 C C . SER A 1 118 ? -30.727 -19.983 -47.810 1.00 50.38 118 SER A C 1
ATOM 918 O O . SER A 1 118 ? -31.948 -20.049 -47.794 1.00 50.38 118 SER A O 1
ATOM 920 N N . HIS A 1 119 ? -30.034 -19.220 -48.648 1.00 47.97 119 HIS A N 1
ATOM 921 C CA . HIS A 1 119 ? -30.492 -18.915 -50.000 1.00 47.97 119 HIS A CA 1
ATOM 922 C C . HIS A 1 119 ? -29.269 -18.678 -50.903 1.00 47.97 119 HIS A C 1
ATOM 924 O O . HIS A 1 119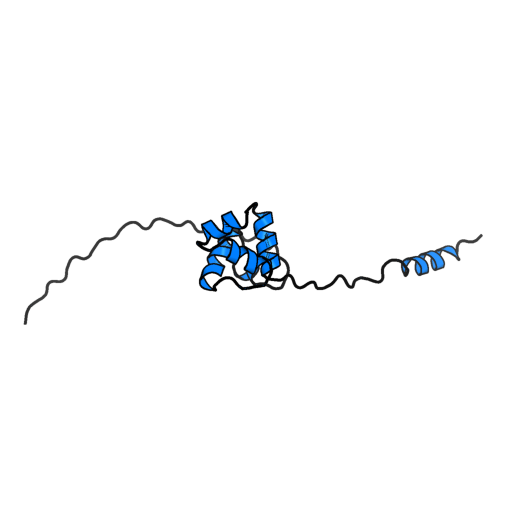 ? -28.591 -17.659 -50.826 1.00 47.97 119 HIS A O 1
ATOM 930 N N . ASP A 1 120 ? -29.006 -19.720 -51.693 1.00 45.12 120 ASP A N 1
ATOM 931 C CA . ASP A 1 120 ? -28.680 -19.732 -53.121 1.00 45.12 120 ASP A CA 1
ATOM 932 C C . ASP A 1 120 ? -27.397 -19.074 -53.664 1.00 45.12 120 ASP A C 1
ATOM 934 O O . ASP A 1 120 ? -27.277 -17.866 -53.840 1.00 45.12 120 ASP A O 1
ATOM 938 N N . ILE A 1 121 ? -26.463 -19.968 -54.023 1.00 37.97 121 ILE A N 1
ATOM 939 C CA . ILE A 1 121 ? -25.878 -20.166 -55.368 1.00 37.97 121 ILE A CA 1
ATOM 940 C C . ILE A 1 121 ? -26.116 -19.019 -56.369 1.00 37.97 121 ILE A C 1
ATOM 942 O O . ILE A 1 121 ? -27.222 -18.920 -56.895 1.00 37.97 121 ILE A O 1
ATOM 946 N N . ILE A 1 122 ? -25.037 -18.308 -56.742 1.00 45.69 122 ILE A N 1
ATOM 947 C CA . ILE A 1 122 ? -24.475 -18.200 -58.115 1.00 45.69 122 ILE A CA 1
ATOM 948 C C . ILE A 1 122 ? -22.951 -18.077 -57.993 1.00 45.69 122 ILE A C 1
ATOM 950 O O . ILE A 1 122 ? -22.496 -17.258 -57.165 1.00 45.69 122 ILE A O 1
#

pLDDT: mean 74.09, std 23.42, range [37.97, 98.5]

Radius of gyration: 28.52 Å; chains: 1; bounding box: 39×64×106 Å